Protein AF-A0AAD9URW9-F1 (afdb_monomer)

Structure (mmCIF, N/CA/C/O backbone):
data_AF-A0AAD9URW9-F1
#
_entry.id   AF-A0AAD9URW9-F1
#
loop_
_atom_site.group_PDB
_atom_site.id
_atom_site.type_symbol
_atom_site.label_atom_id
_atom_site.label_alt_id
_atom_site.label_comp_id
_atom_site.label_asym_id
_atom_site.label_entity_id
_atom_site.label_seq_id
_atom_site.pdbx_PDB_ins_code
_atom_site.Cartn_x
_atom_site.Cartn_y
_atom_site.Cartn_z
_atom_site.occupancy
_atom_site.B_iso_or_equiv
_atom_site.auth_seq_id
_atom_site.auth_comp_id
_atom_site.auth_asym_id
_atom_site.auth_atom_id
_atom_site.pdbx_PDB_model_num
ATOM 1 N N . MET A 1 1 ? -4.751 -7.550 3.209 1.00 89.25 1 MET A N 1
ATOM 2 C CA . MET A 1 1 ? -3.851 -8.245 2.272 1.00 89.25 1 MET A CA 1
ATOM 3 C C . MET A 1 1 ? -2.957 -7.196 1.663 1.00 89.25 1 MET A C 1
ATOM 5 O O . MET A 1 1 ? -3.479 -6.182 1.213 1.00 89.25 1 MET A O 1
ATOM 9 N N . GLU A 1 2 ? -1.655 -7.430 1.719 1.00 93.44 2 GLU A N 1
ATOM 10 C CA . GLU A 1 2 ? -0.633 -6.593 1.094 1.00 93.44 2 GLU A CA 1
ATOM 11 C C . GLU A 1 2 ? -0.239 -7.233 -0.230 1.00 93.44 2 GLU A C 1
ATOM 13 O O . GLU A 1 2 ? -0.087 -8.454 -0.292 1.00 93.44 2 GLU A O 1
ATOM 18 N N . ILE A 1 3 ? -0.121 -6.431 -1.282 1.00 94.94 3 ILE A N 1
ATOM 19 C CA . ILE A 1 3 ? 0.261 -6.889 -2.616 1.00 94.94 3 ILE A CA 1
ATOM 20 C C . ILE A 1 3 ? 1.361 -5.967 -3.129 1.00 94.94 3 ILE A C 1
ATOM 22 O O . ILE A 1 3 ? 1.185 -4.751 -3.151 1.00 94.94 3 ILE A O 1
ATOM 26 N N . THR A 1 4 ? 2.475 -6.552 -3.552 1.00 93.19 4 THR A N 1
ATOM 27 C CA . THR A 1 4 ? 3.591 -5.871 -4.219 1.00 93.19 4 THR A CA 1
ATOM 28 C C . THR A 1 4 ? 3.678 -6.329 -5.676 1.00 93.19 4 THR A C 1
ATOM 30 O O . THR A 1 4 ? 3.066 -7.337 -6.034 1.00 93.19 4 THR A O 1
ATOM 33 N N . GLU A 1 5 ? 4.404 -5.590 -6.522 1.00 92.12 5 GLU A N 1
ATOM 34 C CA . GLU A 1 5 ? 4.489 -5.843 -7.971 1.00 92.12 5 GLU A CA 1
ATOM 35 C C . GLU A 1 5 ? 3.106 -5.933 -8.635 1.00 92.12 5 GLU A C 1
ATOM 37 O O . GLU A 1 5 ? 2.797 -6.856 -9.387 1.00 92.12 5 GLU A O 1
ATOM 42 N N . THR A 1 6 ? 2.228 -4.971 -8.335 1.00 92.19 6 THR A N 1
ATOM 43 C CA . THR A 1 6 ? 0.863 -4.978 -8.886 1.00 92.19 6 THR A CA 1
ATOM 44 C C . THR A 1 6 ? 0.841 -4.749 -10.399 1.00 92.19 6 THR A C 1
ATOM 46 O O . THR A 1 6 ? -0.121 -5.144 -11.057 1.00 92.19 6 THR A O 1
ATOM 49 N N . HIS A 1 7 ? 1.874 -4.097 -10.952 1.00 90.62 7 HIS A N 1
ATOM 50 C CA . HIS A 1 7 ? 1.963 -3.669 -12.352 1.00 90.62 7 HIS A CA 1
ATOM 51 C C . HIS A 1 7 ? 0.759 -2.831 -12.817 1.00 90.62 7 HIS A C 1
ATOM 53 O O . HIS A 1 7 ? 0.461 -2.750 -14.013 1.00 90.62 7 HIS A O 1
ATOM 59 N N . LEU A 1 8 ? 0.053 -2.213 -11.867 1.00 91.00 8 LEU A N 1
ATOM 60 C CA . LEU A 1 8 ? -1.095 -1.361 -12.134 1.00 91.00 8 LEU A CA 1
ATOM 61 C C . LEU A 1 8 ? -0.647 0.042 -12.542 1.00 91.00 8 LEU A C 1
ATOM 63 O O . LEU A 1 8 ? 0.436 0.512 -12.196 1.00 91.00 8 LEU A O 1
ATOM 67 N N . ASN A 1 9 ? -1.518 0.718 -13.282 1.00 90.00 9 ASN A N 1
ATOM 68 C CA . ASN A 1 9 ? -1.360 2.118 -13.638 1.00 90.00 9 ASN A CA 1
ATOM 69 C C . ASN A 1 9 ? -2.715 2.834 -13.559 1.00 90.00 9 ASN A C 1
ATOM 71 O O . ASN A 1 9 ? -3.773 2.197 -13.537 1.00 90.00 9 ASN A O 1
ATOM 75 N N . GLU A 1 10 ? -2.677 4.166 -13.570 1.00 88.25 10 GLU A N 1
ATOM 76 C CA . GLU A 1 10 ? -3.859 5.013 -13.366 1.00 88.25 10 GLU A CA 1
ATOM 77 C C . GLU A 1 10 ? -4.936 4.852 -14.452 1.00 88.25 10 GLU A C 1
ATOM 79 O O . GLU A 1 10 ? -6.084 5.217 -14.217 1.00 88.25 10 GLU A O 1
ATOM 84 N N . SER A 1 11 ? -4.620 4.256 -15.611 1.00 90.88 11 SER A N 1
ATOM 85 C CA . SER A 1 11 ? -5.631 3.954 -16.638 1.00 90.88 11 SER A CA 1
ATOM 86 C C . SER A 1 11 ? -6.531 2.762 -16.279 1.00 90.88 11 SER A C 1
ATOM 88 O O . SER A 1 11 ? -7.584 2.566 -16.891 1.00 90.88 11 SER A O 1
ATOM 90 N N . ILE A 1 12 ? -6.140 1.951 -15.288 1.00 92.00 12 ILE A N 1
ATOM 91 C CA . ILE A 1 12 ? -6.941 0.825 -14.806 1.00 92.00 12 ILE A CA 1
ATOM 92 C C . ILE A 1 12 ? -7.908 1.330 -13.739 1.00 92.00 12 ILE A C 1
ATOM 94 O O . ILE A 1 12 ? -7.518 1.620 -12.606 1.00 92.00 12 ILE A O 1
ATOM 98 N N . ASP A 1 13 ? -9.185 1.384 -14.100 1.00 92.88 13 ASP A N 1
ATOM 99 C CA . ASP A 1 13 ? -10.263 1.791 -13.203 1.00 92.88 13 ASP A CA 1
ATOM 100 C C . ASP A 1 13 ? -10.422 0.844 -11.997 1.00 92.88 13 ASP A C 1
ATOM 102 O O . ASP A 1 13 ? -10.326 -0.381 -12.125 1.00 92.88 13 ASP A O 1
ATOM 106 N N . ASN A 1 14 ? -10.710 1.410 -10.822 1.00 93.25 14 ASN A N 1
ATOM 107 C CA . ASN A 1 14 ? -10.860 0.649 -9.579 1.00 93.25 14 ASN A CA 1
ATOM 108 C C . ASN A 1 14 ? -12.030 -0.348 -9.608 1.00 93.25 14 ASN A C 1
ATOM 110 O O . ASN A 1 14 ? -11.968 -1.357 -8.909 1.00 93.25 14 ASN A O 1
ATOM 114 N N . SER A 1 15 ? -13.070 -0.127 -10.421 1.00 93.94 15 SER A N 1
ATOM 115 C CA . SER A 1 15 ? -14.181 -1.080 -10.579 1.00 93.94 15 SER A CA 1
ATOM 116 C C . SER A 1 15 ? -13.728 -2.423 -11.156 1.00 93.94 15 SER A C 1
ATOM 118 O O . SER A 1 15 ? -14.284 -3.458 -10.799 1.00 93.94 15 SER A O 1
ATOM 120 N N . LYS A 1 16 ? -12.671 -2.435 -11.981 1.00 95.19 16 LYS A N 1
ATOM 121 C CA . LYS A 1 16 ? -12.073 -3.668 -12.526 1.00 95.19 16 LYS A CA 1
ATOM 122 C C . LYS A 1 16 ? -11.276 -4.453 -11.487 1.00 95.19 16 LYS A C 1
ATOM 124 O O . LYS A 1 16 ? -10.974 -5.620 -11.701 1.00 95.19 16 LYS A O 1
ATOM 129 N N . LEU A 1 17 ? -10.924 -3.799 -10.385 1.00 95.38 17 LEU A N 1
ATOM 130 C CA . LEU A 1 17 ? -10.175 -4.357 -9.263 1.00 95.38 17 LEU A CA 1
ATOM 131 C C . LEU A 1 17 ? -11.072 -4.547 -8.035 1.00 95.38 17 LEU A C 1
ATOM 133 O O . LEU A 1 17 ? -10.592 -4.711 -6.916 1.00 95.38 17 LEU A O 1
ATOM 137 N N . PHE A 1 18 ? -12.388 -4.469 -8.225 1.00 94.31 18 PHE A N 1
ATOM 138 C CA . PHE A 1 18 ? -13.333 -4.614 -7.139 1.00 94.31 18 PHE A CA 1
ATOM 139 C C . PHE A 1 18 ? -13.268 -6.029 -6.561 1.00 94.31 18 PHE A C 1
ATOM 141 O O . PHE A 1 18 ? -13.370 -7.023 -7.280 1.00 94.31 18 PHE A O 1
ATOM 148 N N . PHE A 1 19 ? -13.148 -6.103 -5.238 1.00 94.94 19 PHE A N 1
ATOM 149 C CA . PHE A 1 19 ? -13.239 -7.347 -4.493 1.00 94.94 19 PHE A CA 1
ATOM 150 C C . PHE A 1 19 ? -14.275 -7.186 -3.384 1.00 94.94 19 PHE A C 1
ATOM 152 O O . PHE A 1 19 ? -14.168 -6.284 -2.545 1.00 94.94 19 PHE A O 1
ATOM 159 N N . ASP A 1 20 ? -15.309 -8.029 -3.415 1.00 96.62 20 ASP A N 1
ATOM 160 C CA . ASP A 1 20 ? -16.487 -7.845 -2.571 1.00 96.62 20 ASP A CA 1
ATOM 161 C C . ASP A 1 20 ? -16.146 -7.888 -1.078 1.00 96.62 20 ASP A C 1
ATOM 163 O O . ASP A 1 20 ? -15.410 -8.750 -0.604 1.00 96.62 20 ASP A O 1
ATOM 167 N N . GLY A 1 21 ? -16.677 -6.919 -0.333 1.00 96.81 21 GLY A N 1
ATOM 168 C CA . GLY A 1 21 ? -16.377 -6.730 1.085 1.00 96.81 21 GLY A CA 1
ATOM 169 C C . GLY A 1 21 ? -15.028 -6.065 1.394 1.00 96.81 21 GLY A C 1
ATOM 170 O O . GLY A 1 21 ? -14.721 -5.884 2.576 1.00 96.81 21 GLY A O 1
ATOM 171 N N . TYR A 1 22 ? -14.242 -5.650 0.392 1.00 96.88 22 TYR A N 1
ATOM 172 C CA . TYR A 1 22 ? -12.936 -5.007 0.583 1.00 96.88 22 TYR A CA 1
ATOM 173 C C . TYR A 1 22 ? -12.881 -3.582 0.016 1.00 96.88 22 TYR A C 1
ATOM 175 O O . TYR A 1 22 ? -13.608 -3.209 -0.904 1.00 96.88 22 TYR A O 1
ATOM 183 N N . CYS A 1 23 ? -11.997 -2.780 0.602 1.00 95.38 23 CYS A N 1
ATOM 184 C CA . CYS A 1 23 ? -11.545 -1.490 0.103 1.00 95.38 23 CYS A CA 1
ATOM 185 C C . CYS A 1 23 ? -10.132 -1.651 -0.464 1.00 95.38 23 CYS A C 1
ATOM 187 O O . CYS A 1 23 ? -9.298 -2.325 0.151 1.00 95.38 23 CYS A O 1
ATOM 189 N N . LEU A 1 24 ? -9.877 -1.017 -1.608 1.00 95.56 24 LEU A N 1
ATOM 190 C CA . LEU A 1 24 ? -8.578 -0.992 -2.273 1.00 95.56 24 LEU A CA 1
ATOM 191 C C . LEU A 1 24 ? -7.883 0.348 -2.018 1.00 95.56 24 LEU A C 1
ATOM 193 O O . LEU A 1 24 ? -8.442 1.403 -2.310 1.00 95.56 24 LEU A O 1
ATOM 197 N N . TRP A 1 25 ? -6.641 0.284 -1.549 1.00 94.69 25 TRP A N 1
ATOM 198 C CA . TRP A 1 25 ? -5.697 1.399 -1.548 1.00 94.69 25 TRP A CA 1
ATOM 199 C C . TRP A 1 25 ? -4.487 1.000 -2.379 1.00 94.69 25 TRP A C 1
ATOM 201 O O . TRP A 1 25 ? -3.948 -0.078 -2.155 1.00 94.69 25 TRP A O 1
ATOM 211 N N . ARG A 1 26 ? -4.047 1.826 -3.329 1.00 93.31 26 ARG A N 1
ATOM 212 C CA . ARG A 1 26 ? -2.926 1.478 -4.211 1.00 93.31 26 ARG A CA 1
ATOM 213 C C . ARG A 1 26 ? -2.035 2.674 -4.520 1.00 93.31 26 ARG A C 1
ATOM 215 O O . ARG A 1 26 ? -2.481 3.818 -4.463 1.00 93.31 26 ARG A O 1
ATOM 222 N N . LEU A 1 27 ? -0.779 2.379 -4.827 1.00 91.31 27 LEU A N 1
ATOM 223 C CA . LEU A 1 27 ? 0.219 3.314 -5.316 1.00 91.31 27 LEU A CA 1
ATOM 224 C C . LEU A 1 27 ? 0.711 2.776 -6.654 1.00 91.31 27 LEU A C 1
ATOM 226 O O . LEU A 1 27 ? 1.465 1.803 -6.703 1.00 91.31 27 LEU A O 1
ATOM 230 N N . ASP A 1 28 ? 0.240 3.418 -7.715 1.00 89.44 28 ASP A N 1
ATOM 231 C CA . ASP A 1 28 ? 0.618 3.114 -9.088 1.00 89.44 28 ASP A CA 1
ATOM 232 C C . ASP A 1 28 ? 1.858 3.930 -9.468 1.00 89.44 28 ASP A C 1
ATOM 234 O O . ASP A 1 28 ? 2.018 5.075 -9.032 1.00 89.44 28 ASP A O 1
ATOM 238 N N . ARG A 1 29 ? 2.726 3.374 -10.318 1.00 78.06 29 ARG A N 1
ATOM 239 C CA . ARG A 1 29 ? 3.902 4.087 -10.829 1.00 78.06 29 ARG A CA 1
ATOM 240 C C . ARG A 1 29 ? 3.649 4.541 -12.267 1.00 78.06 29 ARG A C 1
ATOM 242 O O . ARG A 1 29 ? 3.222 3.751 -13.102 1.00 78.06 29 ARG A O 1
ATOM 249 N N . ARG A 1 30 ? 3.894 5.824 -12.556 1.00 69.25 30 ARG A N 1
ATOM 250 C CA . ARG A 1 30 ? 3.547 6.447 -13.850 1.00 69.25 30 ARG A CA 1
ATOM 251 C C . ARG A 1 30 ? 4.565 6.183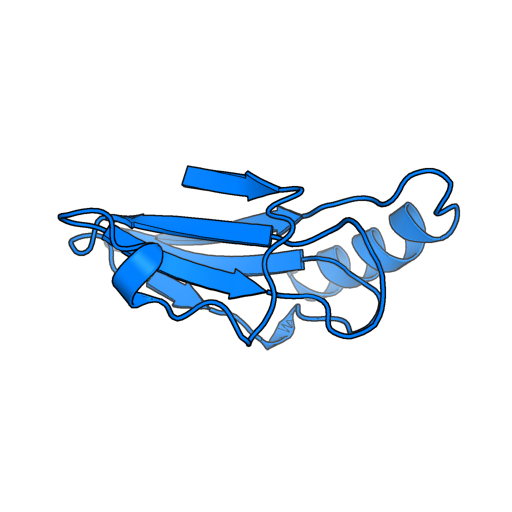 -14.968 1.00 69.25 30 ARG A C 1
ATOM 253 O O . ARG A 1 30 ? 4.166 6.067 -16.120 1.00 69.25 30 ARG A O 1
ATOM 260 N N . ASP A 1 31 ? 5.849 6.021 -14.632 1.00 69.81 31 ASP A N 1
ATOM 261 C CA . ASP A 1 31 ? 6.930 6.234 -15.615 1.00 69.81 31 ASP A CA 1
ATOM 262 C C . ASP A 1 31 ? 7.839 5.021 -15.889 1.00 69.81 31 ASP A C 1
ATOM 264 O O . ASP A 1 31 ? 8.816 5.134 -16.631 1.00 69.81 31 ASP A O 1
ATOM 268 N N . LYS A 1 32 ? 7.578 3.851 -15.289 1.00 67.44 32 LYS A N 1
ATOM 269 C CA . LYS A 1 32 ? 8.403 2.643 -15.488 1.00 67.44 32 LYS A CA 1
ATOM 270 C C . LYS A 1 32 ? 7.558 1.375 -15.553 1.00 67.44 32 LYS A C 1
ATOM 272 O O . LYS A 1 32 ? 6.519 1.274 -14.914 1.00 67.44 32 LYS A O 1
ATOM 277 N N . LYS A 1 33 ? 8.040 0.394 -16.321 1.00 67.38 33 LYS A N 1
ATOM 278 C CA . LYS A 1 33 ? 7.485 -0.965 -16.373 1.00 67.38 33 LYS A CA 1
ATOM 279 C C . LYS A 1 33 ? 7.961 -1.749 -15.145 1.00 67.38 33 LYS A C 1
ATOM 281 O O . LYS A 1 33 ? 9.158 -1.747 -14.870 1.00 67.38 33 LYS A O 1
ATOM 286 N N . GLY A 1 34 ? 7.053 -2.434 -14.457 1.00 70.56 34 GLY A N 1
ATOM 287 C CA . GLY A 1 34 ? 7.345 -3.058 -13.155 1.00 70.56 34 GLY A CA 1
ATOM 288 C C . GLY A 1 34 ? 6.652 -2.310 -12.019 1.00 70.56 34 GLY A C 1
ATOM 289 O O . GLY A 1 34 ? 6.041 -1.284 -12.305 1.00 70.56 34 GLY A O 1
ATOM 290 N N . SER A 1 35 ? 6.798 -2.760 -10.768 1.00 81.06 35 SER A N 1
ATOM 291 C CA . SER A 1 35 ? 6.434 -1.976 -9.576 1.00 81.06 35 SER A CA 1
ATOM 292 C C . SER A 1 35 ? 4.933 -1.926 -9.222 1.00 81.06 35 SER A C 1
ATOM 294 O O . SER A 1 35 ? 4.063 -2.427 -9.940 1.00 81.06 35 SER A O 1
ATOM 296 N N . GLY A 1 36 ? 4.647 -1.362 -8.045 1.00 89.31 36 GLY A N 1
ATOM 297 C CA . GLY A 1 36 ? 3.323 -1.021 -7.547 1.00 89.31 36 GLY A CA 1
ATOM 298 C C . GLY A 1 36 ? 3.014 -1.747 -6.247 1.00 89.31 36 GLY A C 1
ATOM 299 O O . GLY A 1 36 ? 3.359 -2.916 -6.073 1.00 89.31 36 GLY A O 1
ATOM 300 N N . VAL A 1 37 ? 2.343 -1.055 -5.330 1.00 93.38 37 VAL A N 1
ATOM 301 C CA . VAL A 1 37 ? 1.916 -1.633 -4.049 1.00 93.38 37 VAL A CA 1
ATOM 302 C C . VAL A 1 37 ? 0.441 -1.362 -3.799 1.00 93.38 37 VAL A C 1
ATOM 304 O O . VAL A 1 37 ? -0.087 -0.319 -4.188 1.00 93.38 37 VAL A O 1
ATOM 307 N N . ALA A 1 38 ? -0.239 -2.304 -3.150 1.00 95.19 38 ALA A N 1
ATOM 308 C CA . ALA A 1 38 ? -1.647 -2.179 -2.818 1.00 95.19 38 ALA A CA 1
ATOM 309 C C . ALA A 1 38 ? -2.027 -2.886 -1.514 1.00 95.19 38 ALA A C 1
ATOM 311 O O . ALA A 1 38 ? -1.473 -3.916 -1.133 1.00 95.19 38 ALA A O 1
ATOM 312 N N . PHE A 1 39 ? -3.061 -2.351 -0.875 1.00 96.81 39 PHE A N 1
ATOM 313 C CA . PHE A 1 39 ? -3.782 -2.964 0.222 1.00 96.81 39 PHE A CA 1
ATOM 314 C C . PHE A 1 39 ? -5.211 -3.288 -0.197 1.00 96.81 39 PHE A C 1
ATOM 316 O O . PHE A 1 39 ? -5.960 -2.402 -0.605 1.00 96.81 39 PHE A O 1
ATOM 323 N N . TYR A 1 40 ? -5.620 -4.533 0.036 1.00 96.44 40 TYR A N 1
ATOM 324 C CA . TYR A 1 40 ? -7.031 -4.885 0.178 1.00 96.44 40 TYR A CA 1
ATOM 325 C C . TYR A 1 40 ? -7.360 -5.058 1.655 1.00 96.44 40 TYR A C 1
ATOM 327 O O . TYR A 1 40 ? -6.824 -5.947 2.329 1.00 96.44 40 TYR A O 1
ATOM 335 N N . VAL A 1 41 ? -8.271 -4.233 2.161 1.00 95.94 41 VAL A N 1
ATOM 336 C CA . VAL A 1 41 ? -8.684 -4.233 3.569 1.00 95.94 41 VAL A CA 1
ATOM 337 C C . VAL A 1 41 ? -10.177 -4.510 3.650 1.00 95.94 41 VAL A C 1
ATOM 339 O O . VAL A 1 41 ? -10.943 -3.905 2.908 1.00 95.94 41 VAL A O 1
ATOM 342 N N . LYS A 1 42 ? -10.618 -5.416 4.533 1.00 96.00 42 LYS A N 1
ATOM 343 C CA . LYS A 1 42 ? -12.059 -5.643 4.726 1.00 96.00 42 LYS A CA 1
ATOM 344 C C . LYS A 1 42 ? -12.733 -4.335 5.138 1.00 96.00 42 LYS A C 1
ATOM 346 O O . LYS A 1 42 ? -12.254 -3.673 6.051 1.00 96.00 42 LYS A O 1
ATOM 351 N N . ARG A 1 43 ? -13.880 -4.011 4.540 1.00 95.25 43 ARG A N 1
ATOM 352 C CA . ARG A 1 43 ? -14.612 -2.748 4.759 1.00 95.25 43 ARG A CA 1
ATOM 353 C C . ARG A 1 43 ? -15.021 -2.517 6.219 1.00 95.25 43 ARG A C 1
ATOM 355 O O . ARG A 1 43 ? -15.183 -1.379 6.638 1.00 95.25 43 ARG A O 1
ATOM 362 N N . ILE A 1 44 ? -15.162 -3.593 6.994 1.00 95.06 44 ILE A N 1
ATOM 363 C CA . ILE A 1 44 ? -15.471 -3.543 8.433 1.00 95.06 44 ILE A CA 1
ATOM 364 C C . ILE A 1 44 ? -14.281 -3.104 9.303 1.00 95.06 44 ILE A C 1
ATOM 366 O O . ILE A 1 44 ? -14.460 -2.832 10.486 1.00 95.06 44 ILE A O 1
ATOM 370 N N . ILE A 1 45 ? -13.065 -3.077 8.752 1.00 93.94 45 ILE A N 1
ATOM 371 C CA . ILE A 1 45 ? -11.855 -2.660 9.459 1.00 93.94 45 ILE A CA 1
ATOM 372 C C . ILE A 1 45 ? -11.669 -1.159 9.234 1.00 93.94 45 ILE A C 1
ATOM 374 O O . ILE A 1 45 ? -11.428 -0.714 8.111 1.00 93.94 45 ILE A O 1
ATOM 378 N N . GLY A 1 46 ? -11.749 -0.381 10.315 1.00 94.06 46 GLY A N 1
ATOM 379 C CA . GLY A 1 46 ? -11.434 1.045 10.280 1.00 94.06 46 GLY A CA 1
ATOM 380 C C . GLY A 1 46 ? -9.946 1.259 10.010 1.00 94.06 46 GLY A C 1
ATOM 381 O O . GLY A 1 46 ? -9.105 0.812 10.790 1.00 94.06 46 GLY A O 1
ATOM 382 N N . CYS A 1 47 ? -9.615 1.930 8.911 1.00 95.50 47 CYS A N 1
ATOM 383 C CA . CYS A 1 47 ? -8.236 2.233 8.547 1.00 95.50 47 CYS A CA 1
ATOM 384 C C . CYS A 1 47 ? -8.128 3.513 7.715 1.00 95.50 47 CYS A C 1
ATOM 386 O O . CYS A 1 47 ? -9.111 3.952 7.117 1.00 95.50 47 CYS A O 1
ATOM 388 N N . GLU A 1 48 ? -6.934 4.100 7.673 1.00 94.75 48 GLU A N 1
ATOM 389 C CA . GLU A 1 48 ? -6.631 5.284 6.866 1.00 94.75 48 GLU A CA 1
ATOM 390 C C . GLU A 1 48 ? -5.195 5.257 6.334 1.00 94.75 48 GLU A C 1
ATOM 392 O O . GLU A 1 48 ? -4.293 4.720 6.978 1.00 94.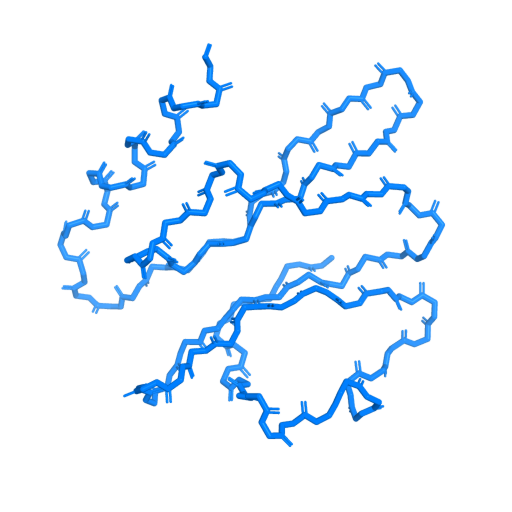75 48 GLU A O 1
ATOM 397 N N . ILE A 1 49 ? -4.977 5.828 5.147 1.00 94.19 49 ILE A N 1
ATOM 398 C CA . ILE A 1 49 ? -3.632 5.978 4.584 1.00 94.19 49 ILE A CA 1
ATOM 399 C C . ILE A 1 49 ? -2.901 7.109 5.301 1.00 94.19 49 ILE A C 1
ATOM 401 O O . ILE A 1 49 ? -3.417 8.218 5.426 1.00 94.19 49 ILE A O 1
ATOM 405 N N . ILE A 1 50 ? -1.664 6.839 5.712 1.00 92.88 50 ILE A N 1
ATOM 406 C CA . ILE A 1 50 ? -0.801 7.812 6.375 1.00 92.88 50 ILE A CA 1
ATOM 407 C C . ILE A 1 50 ? 0.213 8.355 5.371 1.00 92.88 50 ILE A C 1
ATOM 409 O O . ILE A 1 50 ? 1.242 7.741 5.090 1.00 92.88 50 ILE A O 1
ATOM 413 N N . SER A 1 51 ? -0.060 9.548 4.844 1.00 88.31 51 SER A N 1
ATOM 414 C CA . SER A 1 51 ? 0.815 10.223 3.876 1.00 88.31 51 SER A CA 1
ATOM 415 C C . SER A 1 51 ? 2.122 10.745 4.483 1.00 88.31 51 SER A C 1
ATOM 417 O O . SER A 1 51 ? 3.081 10.945 3.744 1.00 88.31 51 SER A O 1
ATOM 419 N N . LYS A 1 52 ? 2.203 10.904 5.815 1.00 87.62 52 LYS A N 1
ATOM 420 C CA . LYS A 1 52 ? 3.409 11.365 6.539 1.00 87.62 52 LYS A CA 1
ATOM 421 C C . LYS A 1 52 ? 4.663 10.541 6.196 1.00 87.62 52 LYS A C 1
ATOM 423 O O . LYS A 1 52 ? 5.769 11.083 6.134 1.00 87.62 52 LYS A O 1
ATOM 428 N N . TYR A 1 53 ? 4.490 9.240 5.964 1.00 85.56 53 TYR A N 1
ATOM 429 C CA . TYR A 1 53 ? 5.579 8.297 5.685 1.00 85.56 53 TYR A CA 1
ATOM 430 C C . TYR A 1 53 ? 5.800 8.044 4.192 1.00 85.56 53 TYR A C 1
ATOM 432 O O . TYR A 1 53 ? 6.704 7.300 3.823 1.00 85.56 53 TYR A O 1
ATOM 440 N N . LYS A 1 54 ? 5.008 8.679 3.318 1.00 84.00 54 LYS A N 1
ATOM 441 C CA . LYS A 1 54 ? 5.210 8.588 1.874 1.00 84.00 54 LYS A CA 1
ATOM 442 C C . LYS A 1 54 ? 6.523 9.283 1.502 1.00 84.00 54 LYS A C 1
ATOM 444 O O . LYS A 1 54 ? 6.810 10.383 1.986 1.00 84.00 54 LYS A O 1
ATOM 449 N N . ARG A 1 55 ? 7.310 8.651 0.635 1.00 79.88 55 ARG A N 1
ATOM 450 C CA . ARG A 1 55 ? 8.478 9.249 -0.023 1.00 79.88 55 ARG A CA 1
ATOM 451 C C . ARG A 1 55 ? 8.334 9.053 -1.529 1.00 79.88 55 ARG A C 1
ATOM 453 O O . ARG A 1 55 ? 7.672 8.117 -1.963 1.00 79.88 55 ARG A O 1
ATOM 460 N N . GLU A 1 56 ? 8.870 9.973 -2.322 1.00 76.75 56 GLU A N 1
ATOM 461 C CA . GLU A 1 56 ? 8.737 9.923 -3.789 1.00 76.75 56 GLU A CA 1
ATOM 462 C C . GLU A 1 56 ? 9.587 8.811 -4.415 1.00 76.75 56 GLU A C 1
ATOM 464 O O . GLU A 1 56 ? 9.256 8.271 -5.468 1.00 76.75 56 GLU A O 1
ATOM 469 N N . ASP A 1 57 ? 10.674 8.452 -3.743 1.00 73.56 57 ASP A N 1
ATOM 470 C CA . ASP A 1 57 ? 11.648 7.448 -4.145 1.00 73.56 57 ASP A CA 1
ATOM 471 C C . ASP A 1 57 ? 11.391 6.065 -3.524 1.00 73.56 57 ASP A C 1
ATOM 473 O O . ASP A 1 57 ? 12.062 5.098 -3.894 1.00 73.56 57 ASP A O 1
ATOM 477 N N . SER A 1 58 ? 10.404 5.945 -2.627 1.00 75.12 58 SER A N 1
ATOM 478 C CA . SER A 1 58 ? 10.009 4.679 -2.013 1.00 75.12 58 SER A CA 1
ATOM 479 C C . SER A 1 58 ? 8.688 4.157 -2.574 1.00 75.12 58 SER A C 1
ATOM 481 O O . SER A 1 58 ? 7.695 4.869 -2.723 1.00 75.12 58 SER A O 1
ATOM 483 N N . GLU A 1 59 ? 8.659 2.860 -2.866 1.00 86.88 59 GLU A N 1
ATOM 484 C CA . GLU A 1 59 ? 7.432 2.160 -3.240 1.00 86.88 59 GLU A CA 1
ATOM 485 C C . GLU A 1 59 ? 6.774 1.612 -1.985 1.00 86.88 59 GLU A C 1
ATOM 487 O O . GLU A 1 59 ? 6.814 0.416 -1.695 1.00 86.88 59 GLU A O 1
ATOM 492 N N . ALA A 1 60 ? 6.239 2.538 -1.195 1.00 89.88 60 ALA A N 1
ATOM 493 C CA . ALA A 1 60 ? 5.673 2.243 0.103 1.00 89.88 60 ALA A CA 1
ATOM 494 C C . ALA A 1 60 ? 4.300 2.894 0.276 1.00 89.88 60 ALA A C 1
ATOM 496 O O . ALA A 1 60 ? 4.108 4.086 0.026 1.00 89.88 60 ALA A O 1
ATOM 497 N N . LEU A 1 61 ? 3.353 2.106 0.776 1.00 92.88 61 LEU A N 1
ATOM 498 C CA . LEU A 1 61 ? 2.107 2.596 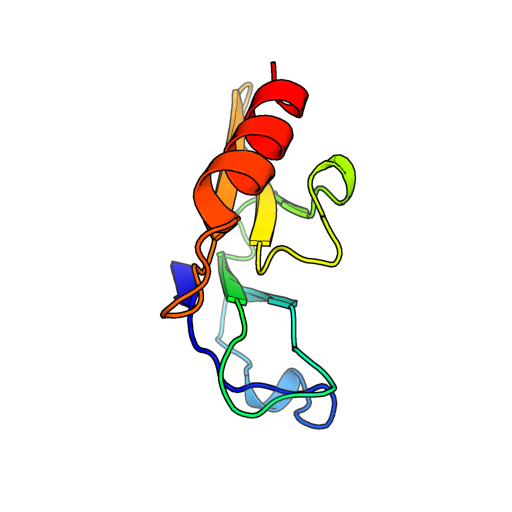1.349 1.00 92.88 61 LEU A CA 1
ATOM 499 C C . LEU A 1 61 ? 2.087 2.289 2.836 1.00 92.88 61 LEU A C 1
ATOM 501 O O . LEU A 1 61 ? 2.401 1.177 3.256 1.00 92.88 61 LEU A O 1
ATOM 505 N N . SER A 1 62 ? 1.651 3.263 3.625 1.00 94.12 62 SER A N 1
ATOM 506 C CA . SER A 1 62 ? 1.441 3.099 5.058 1.00 94.12 62 SER A CA 1
ATOM 507 C C . SER A 1 62 ? -0.033 3.270 5.386 1.00 94.12 62 SER A C 1
ATOM 509 O O . SER A 1 62 ? -0.665 4.238 4.960 1.00 94.12 62 SER A O 1
ATOM 511 N N . LEU A 1 63 ? -0.569 2.330 6.152 1.00 95.31 63 LEU A N 1
ATOM 512 C CA . LEU A 1 63 ? -1.958 2.267 6.569 1.00 95.31 63 LEU A CA 1
ATOM 513 C C . LEU A 1 63 ? -2.013 2.221 8.099 1.00 95.31 63 LEU A C 1
ATOM 515 O O . LEU A 1 63 ? -1.444 1.321 8.710 1.00 95.31 63 LEU A O 1
ATOM 519 N N . GLU A 1 64 ? -2.711 3.162 8.729 1.00 95.31 64 GLU A N 1
ATOM 520 C CA . GLU A 1 64 ? -3.067 3.044 10.143 1.00 95.31 64 GLU A CA 1
ATOM 521 C C . GLU A 1 64 ? -4.361 2.238 10.253 1.00 95.31 64 GLU A C 1
ATOM 523 O O . GLU A 1 64 ? -5.404 2.631 9.730 1.00 95.31 64 GLU A O 1
ATOM 528 N N . VAL A 1 65 ? -4.300 1.103 10.942 1.00 95.00 65 VAL A N 1
ATOM 529 C CA . VAL A 1 65 ? -5.451 0.264 11.274 1.00 95.00 65 VAL A CA 1
ATOM 530 C C . VAL A 1 65 ? -5.876 0.556 12.708 1.00 95.00 65 VAL A C 1
ATOM 532 O O . VAL A 1 65 ? -5.075 0.469 13.641 1.00 95.00 65 VAL A O 1
ATOM 535 N N . LYS A 1 66 ? -7.158 0.875 12.893 1.00 93.38 66 LYS A N 1
ATOM 536 C CA . LYS A 1 66 ? -7.760 1.166 14.197 1.00 93.38 66 LYS A CA 1
ATOM 537 C C . LYS A 1 6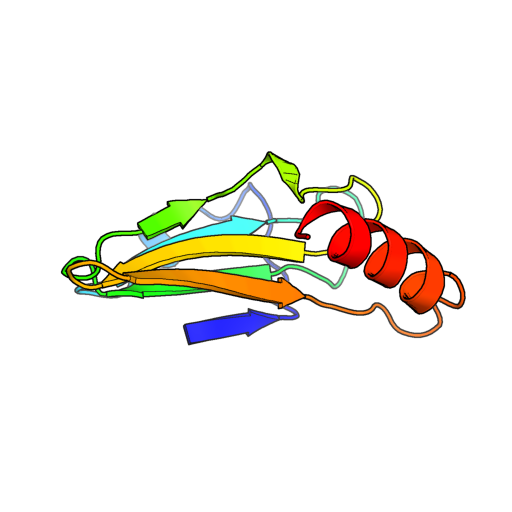6 ? -8.471 -0.082 14.708 1.00 93.38 66 LYS A C 1
ATOM 539 O O . LYS A 1 66 ? -9.446 -0.542 14.116 1.00 93.38 66 LYS A O 1
ATOM 544 N N . ALA A 1 67 ? -7.995 -0.620 15.825 1.00 89.25 67 ALA A N 1
ATOM 545 C CA . ALA A 1 67 ? -8.561 -1.795 16.474 1.00 89.25 67 ALA A CA 1
ATOM 546 C C . ALA A 1 67 ? -8.845 -1.483 17.948 1.00 89.25 67 ALA A C 1
ATOM 548 O O . ALA A 1 67 ? -7.960 -1.542 18.799 1.00 89.25 67 ALA A O 1
ATOM 549 N N . ARG A 1 68 ? -10.108 -1.166 18.265 1.00 87.62 68 ARG A N 1
ATOM 550 C CA . ARG A 1 68 ? -10.535 -0.742 19.612 1.00 87.62 68 ARG A CA 1
ATOM 551 C C . ARG A 1 68 ? -9.698 0.455 20.099 1.00 87.62 68 ARG A C 1
ATOM 553 O O . ARG A 1 68 ? -9.735 1.507 19.474 1.00 87.62 68 ARG A O 1
ATOM 560 N N . SER A 1 69 ? -8.958 0.297 21.195 1.00 91.06 69 SER A N 1
ATOM 561 C CA . SER A 1 69 ? -8.071 1.311 21.774 1.00 91.06 69 SER A CA 1
ATOM 562 C C . SER A 1 69 ? -6.649 1.284 21.203 1.00 91.06 69 SER A C 1
ATOM 564 O O . SER A 1 69 ? -5.805 2.055 21.649 1.00 91.06 69 SER A O 1
ATOM 566 N N . GLN A 1 70 ? -6.366 0.405 20.240 1.00 93.19 70 GLN A N 1
ATOM 567 C CA . GLN A 1 70 ? -5.047 0.2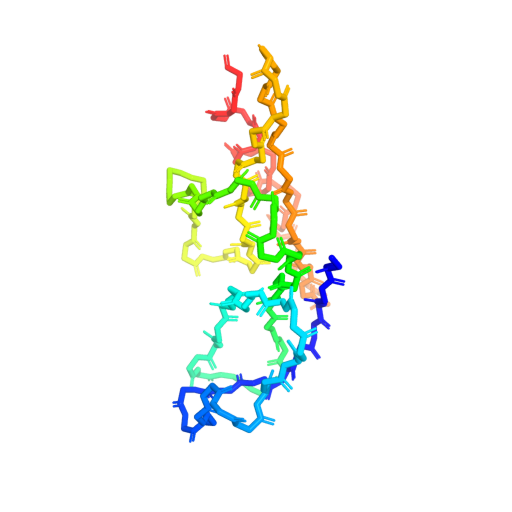50 19.638 1.00 93.19 70 GLN A CA 1
ATOM 568 C C . GLN A 1 70 ? -5.019 0.798 18.213 1.00 93.19 70 GLN A C 1
ATOM 570 O O . GLN A 1 70 ? -5.994 0.708 17.459 1.00 93.19 70 GLN A O 1
ATOM 575 N N . ARG A 1 71 ? -3.861 1.343 17.849 1.00 92.56 71 ARG A N 1
ATOM 576 C CA . ARG A 1 71 ? -3.523 1.754 16.490 1.00 92.56 71 ARG A CA 1
ATOM 577 C C . ARG A 1 71 ? -2.327 0.933 16.042 1.00 92.56 71 ARG A C 1
ATOM 579 O O . ARG A 1 71 ? -1.349 0.829 16.778 1.00 92.56 71 ARG A O 1
ATOM 586 N N . LEU A 1 72 ? -2.430 0.341 14.862 1.00 93.69 72 LEU A N 1
ATOM 587 C CA . LEU A 1 72 ? -1.357 -0.420 14.242 1.00 93.69 72 LEU A CA 1
ATOM 588 C C . LEU A 1 72 ? -0.976 0.261 12.934 1.00 93.69 72 LEU A C 1
ATOM 590 O O . LEU A 1 72 ? -1.824 0.423 12.059 1.00 93.69 72 LEU A O 1
ATOM 594 N N . LEU A 1 73 ? 0.294 0.628 12.793 1.00 93.38 73 LEU A N 1
ATOM 595 C CA . LEU A 1 73 ? 0.838 1.070 11.519 1.00 93.38 73 LEU A CA 1
ATOM 596 C C . LEU A 1 73 ? 1.269 -0.156 10.711 1.00 93.38 73 LEU A C 1
ATOM 598 O O . LEU A 1 73 ? 2.085 -0.954 11.166 1.00 93.38 73 LEU A O 1
ATOM 602 N N . VAL A 1 74 ? 0.710 -0.297 9.518 1.00 94.44 74 VAL A N 1
ATOM 603 C CA . VAL A 1 74 ? 0.964 -1.402 8.596 1.00 94.44 74 VAL A CA 1
ATOM 604 C C . VAL A 1 74 ? 1.588 -0.827 7.327 1.00 94.44 74 VAL A C 1
ATOM 606 O O . VAL A 1 74 ? 1.055 0.121 6.751 1.00 94.44 74 VAL A O 1
ATOM 609 N N . GLY A 1 75 ? 2.733 -1.362 6.904 1.00 93.44 75 GLY A N 1
ATOM 610 C CA . GLY A 1 75 ? 3.477 -0.870 5.746 1.00 93.44 75 GLY A CA 1
ATOM 611 C C . GLY A 1 75 ? 3.581 -1.924 4.653 1.00 93.44 75 GLY A C 1
ATOM 612 O O . GLY A 1 75 ? 4.165 -2.974 4.884 1.00 93.44 75 GLY A O 1
ATOM 613 N N . CYS A 1 76 ? 3.097 -1.609 3.452 1.00 94.25 76 CYS A N 1
ATOM 614 C CA . CYS A 1 76 ? 3.323 -2.416 2.258 1.00 94.25 76 CYS A CA 1
ATOM 615 C C . CYS A 1 76 ? 4.453 -1.767 1.466 1.00 94.25 76 CYS A C 1
ATOM 617 O O . CYS A 1 76 ? 4.293 -0.654 0.961 1.00 94.25 76 CYS A O 1
ATOM 619 N N . VAL A 1 77 ? 5.601 -2.439 1.416 1.00 91.81 77 VAL A N 1
ATOM 620 C CA . VAL A 1 77 ? 6.850 -1.875 0.902 1.00 91.81 77 VAL A CA 1
ATOM 621 C C . VAL A 1 77 ? 7.438 -2.816 -0.131 1.00 91.81 77 VAL A C 1
ATOM 623 O O . VAL A 1 77 ? 7.633 -4.002 0.135 1.00 91.81 77 VAL A O 1
ATOM 626 N N . TYR A 1 78 ? 7.766 -2.273 -1.296 1.00 90.50 78 TYR A N 1
ATOM 627 C CA . TYR A 1 78 ? 8.533 -2.971 -2.309 1.00 90.50 78 TYR A CA 1
ATOM 628 C C . TYR A 1 78 ? 9.940 -2.382 -2.426 1.00 90.50 78 TYR A C 1
ATOM 630 O O . TYR A 1 78 ? 10.138 -1.165 -2.432 1.00 90.50 78 TYR A O 1
ATOM 638 N N . ARG A 1 79 ? 10.930 -3.272 -2.539 1.00 88.50 79 ARG A N 1
ATOM 639 C CA . ARG A 1 79 ? 12.317 -2.924 -2.840 1.00 88.50 79 ARG A CA 1
ATOM 640 C C . ARG A 1 79 ? 12.628 -3.309 -4.286 1.00 88.50 79 ARG A C 1
ATOM 642 O O . ARG A 1 79 ? 12.759 -4.506 -4.555 1.00 88.50 79 ARG A O 1
ATOM 649 N N . PRO A 1 80 ? 12.848 -2.336 -5.185 1.00 82.69 80 PRO A N 1
ATOM 650 C CA . PRO A 1 80 ? 13.287 -2.630 -6.540 1.00 82.69 80 PRO A CA 1
ATOM 651 C C . PRO A 1 80 ? 14.620 -3.392 -6.575 1.00 82.69 80 PRO A C 1
ATOM 653 O O . PRO A 1 80 ? 15.516 -3.117 -5.765 1.00 82.69 80 PRO A O 1
ATOM 656 N N . PRO A 1 81 ? 14.795 -4.336 -7.517 1.00 84.06 81 PRO A N 1
ATOM 657 C CA . PRO A 1 81 ? 16.059 -5.037 -7.690 1.00 84.06 81 PRO A CA 1
ATOM 658 C C . PRO A 1 81 ? 17.171 -4.047 -8.055 1.00 84.06 81 PRO A C 1
ATOM 660 O O . PRO A 1 81 ? 16.977 -3.152 -8.875 1.00 84.06 81 PRO A O 1
ATOM 663 N N . GLY A 1 82 ? 18.343 -4.206 -7.436 1.00 84.00 82 GLY A N 1
ATOM 664 C CA . GLY A 1 82 ? 19.511 -3.351 -7.684 1.00 84.00 82 GLY A CA 1
ATOM 665 C C . GLY A 1 82 ? 19.431 -1.945 -7.080 1.00 84.00 82 GLY A C 1
ATOM 666 O O . GLY A 1 82 ? 20.288 -1.114 -7.371 1.00 84.00 82 GLY A O 1
ATOM 667 N N . TYR A 1 83 ? 18.425 -1.649 -6.247 1.00 84.81 83 TYR A N 1
ATOM 668 C CA . TYR A 1 83 ? 18.373 -0.369 -5.548 1.00 84.81 83 TYR A CA 1
ATOM 669 C C . TYR A 1 83 ? 19.230 -0.378 -4.274 1.00 84.81 83 TYR A C 1
ATOM 671 O O . TYR A 1 83 ? 18.752 -0.710 -3.188 1.00 84.81 83 TYR A O 1
ATOM 679 N N . GLU A 1 84 ? 20.497 0.011 -4.416 1.00 87.50 84 GLU A N 1
ATOM 680 C CA . GLU A 1 84 ? 21.480 0.069 -3.318 1.00 87.50 84 GLU A CA 1
ATOM 681 C C . GLU A 1 84 ? 21.089 1.062 -2.205 1.00 87.50 84 GLU A C 1
ATOM 683 O O . GLU A 1 84 ? 21.335 0.817 -1.026 1.00 87.50 84 G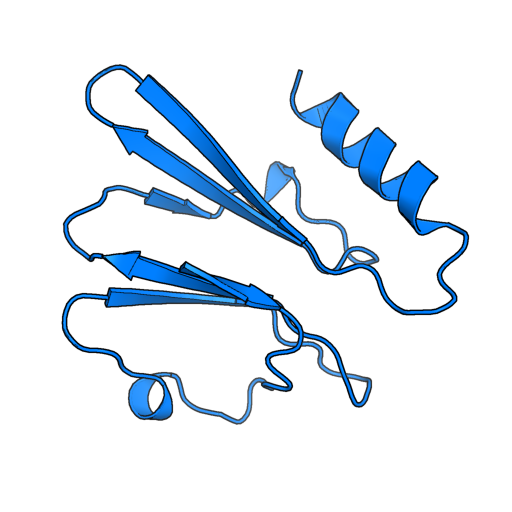LU A O 1
ATOM 688 N N . GLY A 1 85 ? 20.411 2.163 -2.554 1.00 86.00 85 GLY A N 1
ATOM 689 C CA . GLY A 1 85 ? 19.985 3.199 -1.601 1.00 86.00 85 GLY A CA 1
ATOM 690 C C . GLY A 1 85 ? 18.783 2.825 -0.725 1.00 86.00 85 GLY A C 1
ATOM 691 O O . GLY A 1 85 ? 18.464 3.560 0.209 1.00 86.00 85 GLY A O 1
ATOM 692 N N . PHE A 1 86 ? 18.123 1.690 -0.993 1.00 86.94 86 PHE A N 1
ATOM 693 C CA . PHE A 1 86 ? 16.865 1.326 -0.336 1.00 86.94 86 PHE A CA 1
ATOM 694 C C . PHE A 1 86 ? 16.971 1.318 1.188 1.00 86.94 86 PHE A C 1
ATOM 696 O O . PHE A 1 86 ? 16.146 1.929 1.858 1.00 86.94 86 PHE A O 1
ATOM 703 N N . SER A 1 87 ? 17.979 0.638 1.740 1.00 85.56 87 SER A N 1
ATOM 704 C CA . SER A 1 87 ? 18.100 0.458 3.189 1.00 85.56 87 SER A CA 1
ATOM 705 C C . SER A 1 87 ? 18.256 1.791 3.917 1.00 85.56 87 SER A C 1
ATOM 707 O O . SER A 1 87 ? 17.645 1.987 4.961 1.00 85.56 87 SER A O 1
ATOM 709 N N . GLY A 1 88 ? 19.026 2.725 3.348 1.00 87.62 88 GLY A N 1
ATOM 710 C CA . GLY A 1 88 ? 19.201 4.063 3.912 1.00 87.62 88 GLY A CA 1
ATOM 711 C C . GLY A 1 88 ? 17.888 4.843 3.931 1.00 87.62 88 GLY A C 1
ATOM 712 O O . GLY A 1 88 ? 17.448 5.285 4.988 1.00 87.62 88 GLY A O 1
ATOM 713 N N . HIS A 1 89 ? 17.213 4.946 2.785 1.00 84.81 89 HIS A N 1
ATOM 714 C CA . HIS A 1 89 ? 15.965 5.710 2.683 1.00 84.81 89 HIS A CA 1
ATOM 715 C C . HIS A 1 89 ? 14.811 5.077 3.468 1.00 84.81 89 HIS A C 1
ATOM 717 O O . HIS A 1 89 ? 13.992 5.777 4.075 1.00 84.81 89 HIS A O 1
ATOM 723 N N . PHE A 1 90 ? 14.753 3.744 3.493 1.00 86.19 90 PHE A N 1
ATOM 724 C CA . PHE A 1 90 ? 13.767 3.026 4.283 1.00 86.19 90 PHE A CA 1
ATOM 725 C C . PHE A 1 90 ? 14.00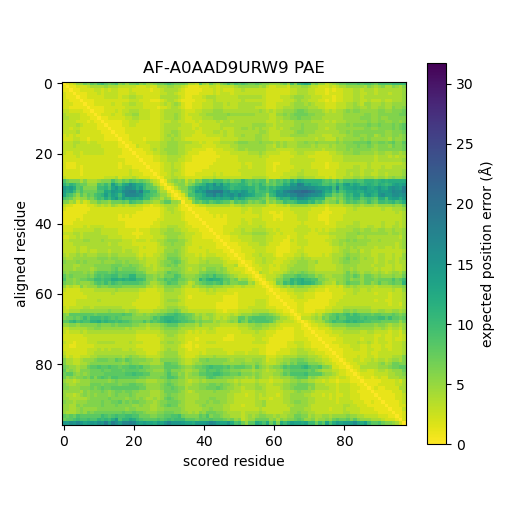5 3.232 5.782 1.00 86.19 90 PHE A C 1
ATOM 727 O O . PHE A 1 90 ? 13.059 3.564 6.494 1.00 86.19 90 PHE A O 1
ATOM 734 N N . ASN A 1 91 ? 15.254 3.160 6.254 1.00 87.38 91 ASN A N 1
ATOM 735 C CA . ASN A 1 91 ? 15.583 3.450 7.652 1.00 87.38 91 ASN A CA 1
ATOM 736 C C . ASN A 1 91 ? 15.211 4.883 8.049 1.00 87.38 91 ASN A C 1
ATOM 738 O O . ASN A 1 91 ? 14.547 5.063 9.064 1.00 87.38 91 ASN A O 1
ATOM 742 N N . SER A 1 92 ? 15.510 5.890 7.223 1.00 85.81 92 SER A N 1
ATOM 743 C CA . SER A 1 92 ? 15.079 7.273 7.494 1.00 85.81 92 SER A CA 1
ATOM 744 C C . SER A 1 92 ? 13.554 7.422 7.562 1.00 85.81 92 SER A C 1
ATOM 746 O O . SER A 1 92 ? 13.028 8.280 8.272 1.00 85.81 92 SER A O 1
ATOM 748 N N . THR A 1 93 ? 12.810 6.585 6.833 1.00 84.94 93 THR A N 1
ATOM 749 C CA . THR A 1 93 ? 11.346 6.530 6.947 1.00 84.94 93 THR A CA 1
ATOM 750 C C . THR A 1 93 ? 10.922 5.927 8.287 1.00 84.94 93 THR A C 1
ATOM 752 O O . THR A 1 93 ? 10.031 6.479 8.932 1.00 84.94 93 THR A O 1
ATOM 755 N N . LEU A 1 94 ? 11.574 4.846 8.732 1.00 86.56 94 LEU A N 1
ATOM 756 C CA . LEU A 1 94 ? 11.319 4.215 10.031 1.00 86.56 94 LEU A CA 1
ATOM 757 C C . LEU A 1 94 ? 11.646 5.140 11.210 1.00 86.56 94 LEU A C 1
ATOM 759 O O . LEU A 1 94 ? 10.899 5.170 12.184 1.00 86.56 94 LEU A O 1
ATOM 763 N N . GLU A 1 95 ? 12.705 5.939 11.108 1.00 88.50 95 GLU A N 1
ATOM 764 C CA . GLU A 1 95 ? 13.075 6.942 12.117 1.00 88.50 95 GLU A CA 1
ATOM 765 C C . GLU A 1 95 ? 12.011 8.032 12.294 1.00 88.50 95 GLU A C 1
ATOM 767 O O . GLU A 1 95 ? 11.908 8.613 13.363 1.00 88.50 95 GLU A O 1
ATOM 772 N N . CYS A 1 96 ? 11.174 8.293 11.284 1.00 83.62 96 CYS A N 1
ATOM 773 C CA . CYS A 1 96 ? 10.074 9.258 11.397 1.00 83.62 96 CYS A CA 1
ATOM 774 C C . CYS A 1 96 ? 8.831 8.699 12.121 1.00 83.62 96 CYS A C 1
ATOM 776 O O . CYS A 1 96 ? 7.862 9.444 12.342 1.00 83.62 96 CYS A O 1
ATOM 778 N N . ILE A 1 97 ? 8.795 7.382 12.369 1.00 83.56 97 ILE A N 1
ATOM 779 C CA . ILE A 1 97 ? 7.667 6.679 12.999 1.00 83.56 97 ILE A CA 1
ATOM 780 C C . ILE A 1 97 ? 7.744 6.770 14.529 1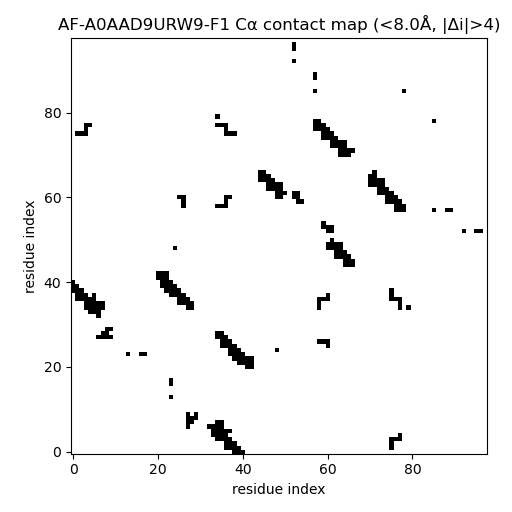.00 83.56 97 ILE A C 1
ATOM 782 O O . ILE A 1 97 ? 6.689 6.832 15.163 1.00 83.56 97 ILE A O 1
ATOM 786 N N . TRP A 1 98 ? 8.956 6.818 15.086 1.00 66.81 98 TRP A N 1
ATOM 787 C CA .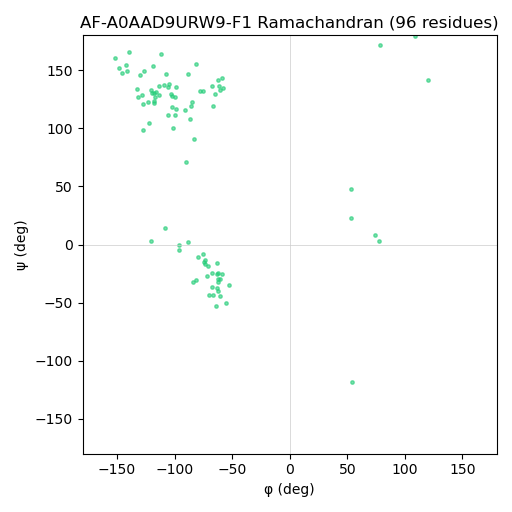 TRP A 1 98 ? 9.246 6.943 16.519 1.00 66.81 98 TRP A CA 1
ATOM 788 C C . TRP A 1 98 ? 9.552 8.391 16.914 1.00 66.81 98 TRP A C 1
ATOM 790 O O . TRP A 1 98 ? 9.378 8.701 18.113 1.00 66.81 98 TRP A O 1
#

Secondary structure (DSSP, 8-state):
-EEE-----TTS-GGGG--TTEEEEEE--SSSSS--EEEEEETTS-EEE-GGG--SS-EEEEEEEEETTEEEEEEEEE--TT-TTHHHHHHHHHHTT-

InterPro domains:
  IPR036691 Endonuclease/exonuclease/phosphatase superfamily [G3DSA:3.60.10.10] (2-97)
  IPR036691 Endonuclease/exonuclease/phosphatase superfamily [SSF56219] (3-96)

Solvent-accessible surface area (backbone atoms only — not comparable to full-atom values): 6106 Å² total; per-residue (Å²): 89,75,45,62,64,62,60,47,43,88,88,62,58,66,78,84,68,65,48,93,69,46,42,82,48,75,49,61,50,91,87,60,92,63,51,26,32,34,37,46,42,51,67,89,56,52,64,48,78,44,68,89,69,53,51,96,91,50,54,52,48,40,34,41,37,55,54,91,97,43,78,43,83,45,73,41,72,53,80,66,87,89,53,80,63,48,65,61,58,50,47,60,46,56,63,73,73,113

Nearest PDB structures (foldseek):
  2v0s-assembly1_A  TM=7.537E-01  e=3.830E-03  Homo sapiens
  7n8k-assembly2_B  TM=7.220E-01  e=4.595E-03  Homo sapiens
  2v0r-assembly2_B  TM=7.453E-01  e=1.545E-02  Homo sapiens
  3p1x-assembly3_A  TM=4.997E-01  e=2.514E-01  Homo sapiens
  2l3j-assembly1_A  TM=4.365E-01  e=8.455E-01  Rattus norvegicus

pLDDT: mean 89.03, std 7.26, range [66.81, 96.88]

Radius of gyration: 14.13 Å; Cα contacts (8 Å, |Δi|>4): 161; chains: 1; bounding box: 38×20×38 Å

Organism: Acropora cervicornis (NCBI:txid6130)

Mean predicted aligned error: 4.3 Å

Foldseek 3Di:
DKDKFPQDDPVDDCVVVDDPQWDKDWDHDDPDGTIIIMDTDGPPWDKDWDCQLDDPPWRKTWMWTDDPPDTDIDMRGDDDPPPPCCVVSVVVSVVSVD

Sequence (98 aa):
MEITETHLNESIDNSKLFFDGYCLWRLDRRDKKGSGVAFYVKRIIGCEIISKYKREDSEALSLEVKARSQRLLVGCVYRPPGYEGFSGHFNSTLECIW